Protein AF-A0A158HM25-F1 (afdb_monomer)

Nearest PDB structures (foldseek):
  4nle-assembly1_A-2  TM=6.225E-01  e=5.958E+00  Mycolicibacterium smegmatis MC2 155
  2j91-assembly1_B  TM=6.188E-01  e=5.958E+00  Homo sapiens
  4ffx-assembly1_B  TM=5.850E-01  e=6.762E+00  Homo sapiens
  7kyp-assembly4_N  TM=5.249E-01  e=8.713E+00  Streptococcus pneumoniae D39

Solvent-accessible surface area (backbone atoms only — not comparable to full-atom values): 4385 Å² total; per-residue (Å²): 116,71,64,62,49,49,52,51,40,56,50,37,42,74,78,30,70,68,47,36,51,50,35,51,52,36,48,72,68,69,47,59,68,69,57,31,50,53,52,42,37,52,55,49,51,50,51,51,51,50,31,67,73,62,76,47,81,90,53,72,67,65,64,56,54,72,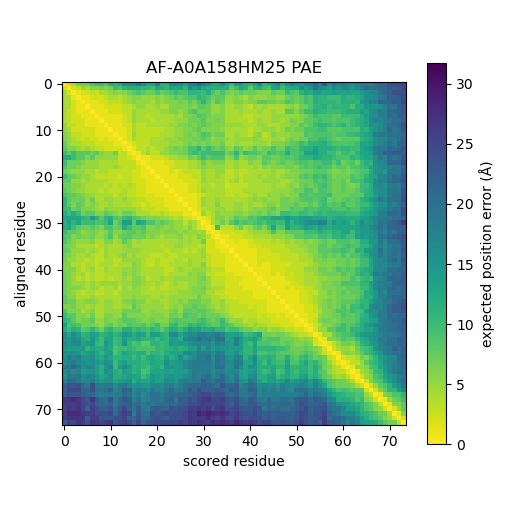75,49,85,76,79,79,85,130

Mean predicted aligned error: 9.56 Å

Organism: Caballeronia sordidicola (NCBI:txid196367)

Secondary structure (DSSP, 8-state):
-HHHHHHHHHHHHHH-HHHHHHHHHHHHTT--HHHHHHHHHHHHHHHHHHHHHHT----HHHHHHTTSPPPPP-

Foldseek 3Di:
DVVVLLVVLVVCCVVAVLLVVQLVVCVVVVHDSVVSSVVSSVLVVVQVVVCVVVVDDDDSVVSVCVPDPDDDDD

Structure (mmCIF, N/CA/C/O backbone):
data_AF-A0A158HM25-F1
#
_entry.id   AF-A0A158HM25-F1
#
loop_
_atom_site.group_PDB
_atom_site.id
_atom_site.type_symbol
_atom_site.label_atom_id
_atom_site.label_alt_id
_atom_site.label_comp_id
_atom_site.label_asym_id
_atom_site.label_entity_id
_atom_site.label_seq_id
_atom_site.pdbx_PDB_ins_code
_atom_site.Cartn_x
_atom_site.Cartn_y
_atom_site.Cartn_z
_atom_site.occupancy
_atom_site.B_iso_or_equiv
_atom_site.auth_seq_id
_atom_site.auth_comp_id
_atom_site.auth_asym_id
_atom_site.auth_atom_id
_atom_site.pdbx_PDB_model_num
ATOM 1 N N . MET A 1 1 ? 14.455 9.280 4.158 1.00 58.69 1 MET A N 1
ATOM 2 C CA . MET A 1 1 ? 14.253 7.860 3.763 1.00 58.69 1 MET A CA 1
ATOM 3 C C . MET A 1 1 ? 12.822 7.338 3.990 1.00 58.69 1 MET A C 1
ATOM 5 O O . MET A 1 1 ? 12.308 6.665 3.107 1.00 58.69 1 MET A O 1
ATOM 9 N N . ARG A 1 2 ? 12.117 7.669 5.092 1.00 63.06 2 ARG A N 1
ATOM 10 C CA . ARG A 1 2 ? 10.716 7.223 5.326 1.00 63.06 2 ARG A CA 1
ATOM 11 C C . ARG A 1 2 ? 9.695 7.753 4.301 1.00 63.06 2 ARG A C 1
ATOM 13 O O . ARG A 1 2 ? 8.778 7.026 3.932 1.00 63.06 2 ARG A O 1
ATOM 20 N N . SER A 1 3 ? 9.879 8.980 3.811 1.00 74.31 3 SER A N 1
ATOM 21 C CA . SER A 1 3 ? 8.964 9.632 2.859 1.00 74.31 3 SER A CA 1
ATOM 22 C C . SER A 1 3 ? 8.968 8.988 1.469 1.00 74.31 3 SER A C 1
ATOM 24 O O . SER A 1 3 ? 7.909 8.821 0.878 1.00 74.31 3 SER A O 1
ATOM 26 N N . ALA A 1 4 ? 10.133 8.557 0.972 1.00 77.19 4 ALA A N 1
ATOM 27 C CA . ALA A 1 4 ? 10.246 7.879 -0.323 1.00 77.19 4 ALA A CA 1
ATOM 28 C C . ALA A 1 4 ? 9.496 6.539 -0.324 1.00 77.19 4 ALA A C 1
ATOM 30 O O . ALA A 1 4 ? 8.683 6.275 -1.204 1.00 77.19 4 ALA A O 1
ATOM 31 N N . ILE A 1 5 ? 9.690 5.730 0.722 1.00 74.94 5 ILE A N 1
ATOM 32 C CA . ILE A 1 5 ? 8.955 4.474 0.902 1.00 74.94 5 ILE A CA 1
ATOM 33 C C . ILE A 1 5 ? 7.462 4.719 1.162 1.00 74.94 5 ILE A C 1
ATOM 35 O O . ILE A 1 5 ? 6.632 3.927 0.719 1.00 74.94 5 ILE A O 1
ATOM 39 N N . TYR A 1 6 ? 7.091 5.823 1.816 1.00 77.44 6 TYR A N 1
ATOM 40 C CA . TYR A 1 6 ? 5.686 6.202 1.976 1.00 77.44 6 TYR A CA 1
ATOM 41 C C . TYR A 1 6 ? 5.033 6.489 0.625 1.00 77.44 6 TYR A C 1
ATOM 43 O O . TYR A 1 6 ? 4.017 5.875 0.305 1.00 77.44 6 TYR A O 1
ATOM 51 N N . MET A 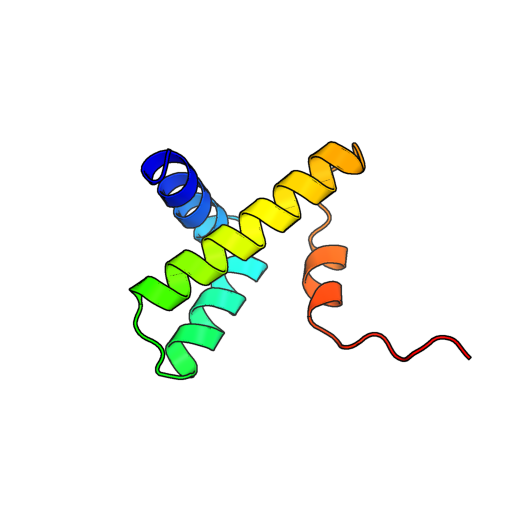1 7 ? 5.659 7.326 -0.203 1.00 78.62 7 MET A N 1
ATOM 52 C CA . MET A 1 7 ? 5.168 7.625 -1.549 1.00 78.62 7 MET A CA 1
ATOM 53 C C . MET A 1 7 ? 5.151 6.380 -2.439 1.00 78.62 7 MET A C 1
ATOM 55 O O . MET A 1 7 ? 4.144 6.122 -3.091 1.00 78.62 7 MET A O 1
ATOM 59 N N . ALA A 1 8 ? 6.183 5.534 -2.379 1.00 78.56 8 ALA A N 1
ATOM 60 C CA . ALA A 1 8 ? 6.194 4.254 -3.085 1.00 78.56 8 ALA A CA 1
ATOM 61 C C . ALA A 1 8 ? 5.036 3.342 -2.647 1.00 78.56 8 ALA A C 1
ATOM 63 O O . ALA A 1 8 ? 4.413 2.691 -3.481 1.00 78.56 8 ALA A O 1
ATOM 64 N N . THR A 1 9 ? 4.696 3.328 -1.354 1.00 78.44 9 THR A N 1
ATOM 65 C CA . THR A 1 9 ? 3.567 2.542 -0.836 1.00 78.44 9 THR A CA 1
ATOM 66 C C . THR A 1 9 ? 2.230 3.097 -1.314 1.00 78.44 9 THR A C 1
ATOM 68 O O . THR A 1 9 ? 1.370 2.317 -1.706 1.00 78.44 9 THR A O 1
ATOM 71 N N . ILE A 1 10 ? 2.053 4.421 -1.344 1.00 79.94 10 ILE A N 1
ATOM 72 C CA . ILE A 1 10 ? 0.842 5.069 -1.878 1.00 79.94 10 ILE A CA 1
ATOM 73 C C . ILE A 1 10 ? 0.668 4.737 -3.368 1.00 79.94 10 ILE A C 1
ATOM 75 O O . ILE A 1 10 ? -0.419 4.346 -3.795 1.00 79.94 10 ILE A O 1
ATOM 79 N N . VAL A 1 11 ? 1.744 4.834 -4.152 1.00 80.00 11 VAL A N 1
ATOM 80 C CA . VAL A 1 11 ? 1.752 4.478 -5.578 1.00 80.00 11 VAL A CA 1
ATOM 81 C C . VAL A 1 11 ? 1.435 2.993 -5.752 1.00 80.00 11 VAL A C 1
ATOM 83 O O . VAL A 1 11 ? 0.540 2.637 -6.514 1.00 80.00 11 VAL A O 1
ATOM 86 N N . ALA A 1 12 ? 2.064 2.109 -4.981 1.00 75.94 12 ALA A N 1
ATOM 87 C CA . ALA A 1 12 ? 1.779 0.681 -5.049 1.00 75.94 12 ALA A CA 1
ATOM 88 C C . ALA A 1 12 ? 0.364 0.319 -4.579 1.00 75.94 12 ALA A C 1
ATOM 90 O O . ALA A 1 12 ? -0.208 -0.626 -5.102 1.00 75.94 12 ALA A O 1
ATOM 91 N N . MET A 1 13 ? -0.248 1.062 -3.653 1.00 74.38 13 MET A N 1
ATOM 92 C CA . MET A 1 13 ? -1.665 0.869 -3.321 1.00 74.38 13 MET A CA 1
ATOM 93 C C . MET A 1 13 ? -2.594 1.214 -4.494 1.00 74.38 13 MET A C 1
ATOM 95 O O . MET A 1 13 ? -3.679 0.640 -4.582 1.00 74.38 13 MET A O 1
ATOM 99 N N . ARG A 1 14 ? -2.192 2.138 -5.379 1.00 75.25 14 ARG A N 1
ATOM 100 C CA . ARG A 1 14 ? -2.958 2.508 -6.579 1.00 75.25 14 ARG A CA 1
ATOM 101 C C . ARG A 1 14 ? -2.745 1.538 -7.737 1.00 75.25 14 ARG A C 1
ATOM 103 O O . ARG A 1 14 ? -3.722 1.108 -8.335 1.00 75.25 14 ARG A O 1
ATOM 110 N N . TYR A 1 15 ? -1.496 1.188 -8.031 1.00 70.06 15 TYR A N 1
ATOM 111 C CA . TYR A 1 15 ? -1.151 0.366 -9.197 1.00 70.06 15 TYR A CA 1
ATOM 112 C C . TYR A 1 15 ? -1.160 -1.138 -8.916 1.00 70.06 15 TYR A C 1
ATOM 114 O O . TYR A 1 15 ? -1.282 -1.930 -9.845 1.00 70.06 15 TYR A O 1
ATOM 122 N N . ASN A 1 16 ? -1.025 -1.554 -7.653 1.00 72.25 16 ASN A N 1
ATOM 123 C CA . ASN A 1 16 ? -0.832 -2.955 -7.302 1.00 72.25 16 ASN A CA 1
ATOM 124 C C . ASN A 1 16 ? -1.957 -3.468 -6.378 1.00 72.25 16 ASN A C 1
ATOM 126 O O . ASN A 1 16 ? -1.964 -3.179 -5.171 1.00 72.25 16 ASN A O 1
ATOM 130 N N . PRO A 1 17 ? -2.901 -4.277 -6.898 1.00 74.31 17 PRO A N 1
ATOM 131 C CA . PRO A 1 17 ? -4.036 -4.767 -6.117 1.00 74.31 17 PRO A CA 1
ATOM 132 C C . PRO A 1 17 ? -3.601 -5.632 -4.923 1.00 74.31 17 PRO A C 1
ATOM 134 O O . PRO A 1 17 ? -4.305 -5.681 -3.917 1.00 74.31 17 PRO A O 1
ATOM 137 N N . VAL A 1 18 ? -2.406 -6.237 -4.968 1.00 74.19 18 VAL A N 1
ATOM 138 C CA . VAL A 1 18 ? -1.836 -7.041 -3.871 1.00 74.19 18 VAL A CA 1
ATOM 139 C C . VAL A 1 18 ? -1.586 -6.205 -2.612 1.00 74.19 18 VAL A C 1
ATOM 141 O O . VAL A 1 18 ? -1.898 -6.635 -1.497 1.00 74.19 18 VAL A O 1
ATOM 144 N N . VAL A 1 19 ? -1.035 -4.997 -2.768 1.00 76.56 19 VAL A N 1
ATOM 145 C CA . VAL A 1 19 ? -0.727 -4.108 -1.634 1.00 76.56 19 VAL A CA 1
ATOM 146 C C . VAL A 1 19 ? -2.016 -3.528 -1.062 1.00 76.56 19 VAL A C 1
ATOM 148 O O . VAL A 1 19 ? -2.191 -3.505 0.156 1.00 76.56 19 VAL A O 1
ATOM 151 N N . ARG A 1 20 ? -2.965 -3.153 -1.929 1.00 79.38 20 ARG A N 1
ATOM 152 C CA . ARG A 1 20 ? -4.301 -2.699 -1.522 1.00 79.38 20 ARG A CA 1
ATOM 153 C C . ARG A 1 20 ? -5.067 -3.777 -0.752 1.00 79.38 20 ARG A C 1
ATOM 155 O O . ARG A 1 20 ? -5.620 -3.480 0.305 1.00 79.38 20 ARG A O 1
ATOM 162 N N . ALA A 1 21 ? -5.053 -5.022 -1.228 1.00 81.19 21 ALA A N 1
ATOM 163 C CA . ALA A 1 21 ? -5.692 -6.149 -0.550 1.00 81.19 21 ALA A CA 1
ATOM 164 C C . ALA A 1 21 ? -5.042 -6.438 0.813 1.00 81.19 21 ALA A C 1
ATOM 166 O O . ALA A 1 21 ? -5.739 -6.700 1.792 1.00 81.19 21 ALA A O 1
ATOM 167 N N . CYS A 1 22 ? -3.712 -6.338 0.905 1.00 77.8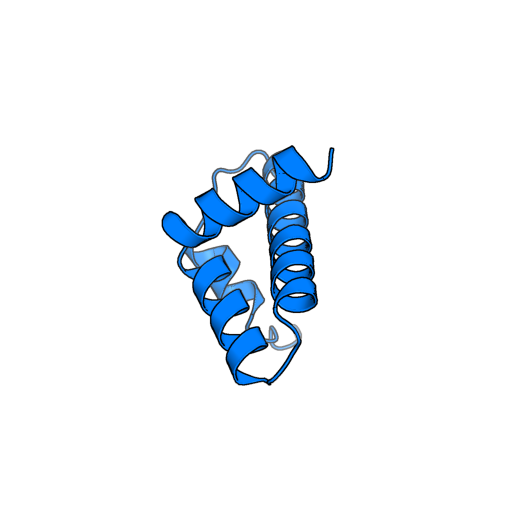1 22 CYS A N 1
ATOM 168 C CA . CYS A 1 22 ? -2.987 -6.472 2.167 1.00 77.81 22 CYS A CA 1
ATOM 169 C C . CYS A 1 22 ? -3.376 -5.364 3.158 1.00 77.81 22 CYS A C 1
ATOM 171 O O . CYS A 1 22 ? -3.727 -5.662 4.299 1.00 77.81 22 CYS A O 1
ATOM 173 N N . TYR A 1 23 ? -3.408 -4.108 2.707 1.00 81.06 23 TYR A N 1
ATOM 174 C CA . TYR A 1 23 ? -3.859 -2.977 3.514 1.00 81.06 23 TYR A CA 1
ATOM 175 C C . TYR A 1 23 ? -5.300 -3.170 4.005 1.00 81.06 23 TYR A C 1
ATOM 177 O O . TYR A 1 23 ? -5.561 -3.068 5.202 1.00 81.06 23 TYR A O 1
ATOM 185 N N . GLN A 1 24 ? -6.227 -3.533 3.114 1.00 82.31 24 GLN A N 1
ATOM 186 C CA . GLN A 1 24 ? -7.624 -3.791 3.470 1.00 82.31 24 GLN A CA 1
ATOM 187 C C . GLN A 1 24 ? -7.779 -4.957 4.450 1.00 82.31 24 GLN A C 1
ATOM 189 O O . GLN A 1 24 ? -8.572 -4.846 5.380 1.00 82.31 24 GLN A O 1
ATOM 194 N N . ARG A 1 25 ? -7.016 -6.048 4.293 1.00 83.00 25 ARG A N 1
ATOM 195 C CA . ARG A 1 25 ? -7.002 -7.165 5.253 1.00 83.00 25 ARG A CA 1
ATOM 196 C C . ARG A 1 25 ? -6.545 -6.710 6.638 1.00 83.00 25 ARG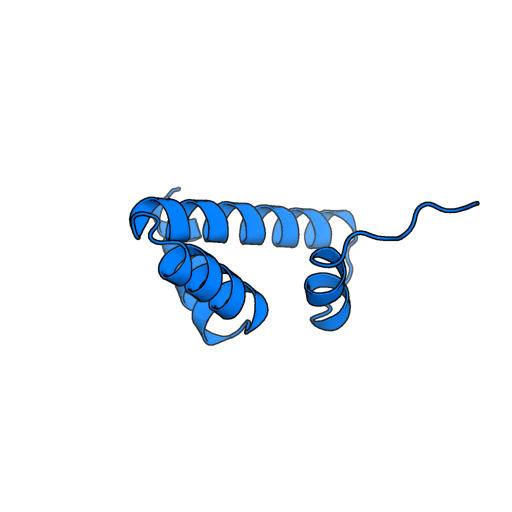 A C 1
ATOM 198 O O . ARG A 1 25 ? -7.181 -7.059 7.625 1.00 83.00 25 ARG A O 1
ATOM 205 N N . LEU A 1 26 ? -5.485 -5.904 6.719 1.00 81.06 26 LEU A N 1
ATOM 206 C CA . LEU A 1 26 ? -4.980 -5.403 8.000 1.00 81.06 26 LEU A CA 1
ATOM 207 C C . LEU A 1 26 ? -5.936 -4.401 8.659 1.00 81.06 26 LEU A C 1
ATOM 209 O O . LEU A 1 26 ? -6.092 -4.433 9.876 1.00 81.06 26 LEU A O 1
ATOM 213 N N . VAL A 1 27 ? -6.591 -3.546 7.870 1.00 82.31 27 VAL A N 1
ATOM 214 C CA . VAL A 1 27 ? -7.611 -2.613 8.372 1.00 82.31 27 VAL A CA 1
ATOM 215 C C . VAL A 1 27 ? -8.862 -3.365 8.832 1.00 82.31 27 VAL A C 1
ATOM 217 O O . VAL A 1 27 ? -9.371 -3.073 9.909 1.00 82.31 27 VAL A O 1
ATOM 220 N N . LYS A 1 28 ? -9.321 -4.377 8.079 1.00 81.88 28 LYS A N 1
ATOM 221 C CA . LYS A 1 28 ? -10.425 -5.260 8.498 1.00 81.88 28 LYS A CA 1
ATOM 222 C C . LYS A 1 28 ? -10.108 -6.025 9.783 1.00 81.88 28 LYS A C 1
ATOM 224 O O . LYS A 1 28 ? -11.006 -6.252 10.577 1.00 81.88 28 LYS A O 1
ATOM 229 N N . ALA A 1 29 ? -8.843 -6.372 10.013 1.00 81.12 29 ALA A N 1
ATOM 230 C CA . ALA A 1 29 ? -8.388 -6.988 11.258 1.00 81.12 29 ALA A CA 1
ATOM 231 C C . ALA A 1 29 ? -8.320 -6.009 12.455 1.00 81.12 29 ALA A C 1
ATOM 233 O O . ALA A 1 29 ? -7.762 -6.361 13.490 1.00 81.12 29 ALA A O 1
ATOM 234 N N . GLY A 1 30 ? -8.814 -4.770 12.318 1.00 81.31 30 GLY A N 1
ATOM 235 C CA . GLY A 1 30 ? -8.879 -3.784 13.403 1.00 81.31 30 GLY A CA 1
ATOM 236 C C . GLY A 1 30 ? -7.533 -3.161 13.785 1.00 81.31 30 GLY A C 1
ATOM 237 O O . GLY A 1 30 ? -7.435 -2.463 14.792 1.00 81.31 30 GLY A O 1
ATOM 238 N N . LYS A 1 31 ? -6.469 -3.395 13.004 1.00 77.62 31 LYS A N 1
ATOM 239 C CA . LYS A 1 31 ? -5.136 -2.871 13.326 1.00 77.62 31 LYS A CA 1
ATOM 240 C C . LYS A 1 31 ? -5.055 -1.363 13.053 1.00 77.62 31 LYS A C 1
ATOM 242 O O . LYS A 1 31 ? -5.627 -0.876 12.074 1.00 77.62 31 LYS A O 1
ATOM 247 N N . PRO A 1 32 ? -4.277 -0.610 13.854 1.00 80.75 32 PRO A N 1
ATOM 248 C CA . PRO A 1 32 ? -4.096 0.818 13.637 1.00 80.75 32 PRO A CA 1
ATOM 249 C C . PRO A 1 32 ? -3.498 1.088 12.250 1.00 80.75 32 PRO A C 1
ATOM 251 O O . PRO A 1 32 ? -2.537 0.439 11.828 1.00 80.75 32 PRO A O 1
ATOM 254 N N . LYS A 1 33 ? -4.041 2.095 11.553 1.00 76.62 33 LYS A N 1
ATOM 255 C CA . LYS A 1 33 ? -3.682 2.455 10.165 1.00 76.62 33 LYS A CA 1
ATOM 256 C C . LYS A 1 33 ? -2.170 2.625 9.963 1.00 76.62 33 LYS A C 1
ATOM 258 O O . LYS A 1 33 ? -1.635 2.218 8.936 1.00 76.62 33 LYS A O 1
ATOM 263 N N . LYS A 1 34 ? -1.458 3.149 10.970 1.00 78.31 34 LYS A N 1
ATOM 264 C CA . LYS A 1 34 ? 0.010 3.274 10.955 1.00 78.31 34 LYS A CA 1
ATOM 265 C C . LYS A 1 34 ? 0.714 1.918 10.806 1.00 78.31 34 LYS A C 1
ATOM 267 O O . LYS A 1 34 ? 1.637 1.806 10.006 1.00 78.31 34 LYS A O 1
ATOM 272 N N . VAL A 1 35 ? 0.258 0.883 11.512 1.00 81.12 35 VAL A N 1
ATOM 273 C CA . VAL A 1 35 ? 0.823 -0.476 11.417 1.00 81.12 35 VAL A CA 1
ATOM 274 C C . VAL A 1 35 ? 0.496 -1.103 10.065 1.00 81.12 35 VAL A C 1
ATOM 276 O O . VAL A 1 35 ? 1.357 -1.750 9.475 1.00 81.12 35 VAL A O 1
ATOM 279 N N . ALA A 1 36 ? -0.703 -0.857 9.530 1.00 81.25 36 ALA A N 1
ATOM 280 C CA . ALA A 1 36 ? -1.070 -1.323 8.195 1.00 81.25 36 ALA A CA 1
ATOM 281 C C . ALA A 1 36 ? -0.155 -0.735 7.106 1.00 81.25 36 ALA A C 1
ATOM 283 O O . ALA A 1 36 ? 0.312 -1.468 6.234 1.00 81.25 36 ALA A O 1
ATOM 284 N N . ILE A 1 37 ? 0.169 0.559 7.195 1.00 81.25 37 ILE A N 1
ATOM 285 C CA . ILE A 1 37 ? 1.099 1.226 6.272 1.00 81.25 37 ILE A CA 1
ATOM 286 C C . ILE A 1 37 ? 2.515 0.662 6.427 1.00 81.25 37 ILE A C 1
ATOM 288 O O . ILE A 1 37 ? 3.127 0.299 5.428 1.00 81.25 37 ILE A O 1
ATOM 292 N N . VAL A 1 38 ? 3.024 0.519 7.657 1.00 82.81 38 VAL A N 1
ATOM 293 C CA . VAL A 1 38 ? 4.372 -0.031 7.906 1.00 82.81 38 VAL A CA 1
ATOM 294 C C . VAL A 1 38 ? 4.495 -1.483 7.419 1.00 82.81 38 VAL A C 1
ATOM 296 O O . VAL A 1 38 ? 5.512 -1.854 6.835 1.00 82.81 38 V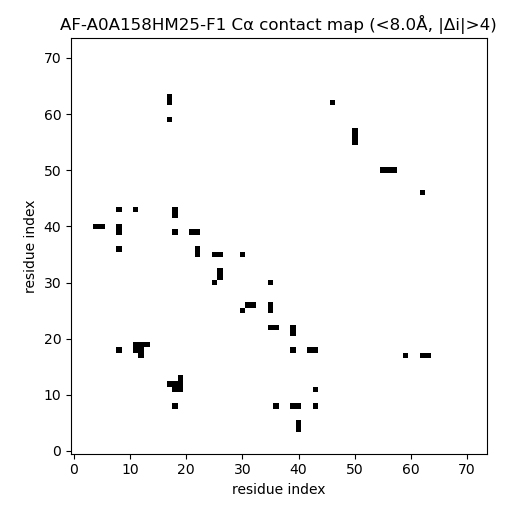AL A O 1
ATOM 299 N N . ALA A 1 39 ? 3.454 -2.302 7.581 1.00 82.12 39 ALA A N 1
ATOM 300 C CA . ALA A 1 39 ? 3.420 -3.658 7.039 1.00 82.12 39 ALA A CA 1
ATOM 301 C C . ALA A 1 39 ? 3.415 -3.667 5.500 1.00 82.12 39 ALA A C 1
ATOM 303 O O . ALA A 1 39 ? 4.150 -4.447 4.891 1.00 82.12 39 ALA A O 1
ATOM 304 N N . CYS A 1 40 ? 2.649 -2.770 4.867 1.00 80.19 40 CYS A N 1
ATOM 305 C CA . CYS A 1 40 ? 2.643 -2.612 3.410 1.00 80.19 40 CYS A CA 1
ATOM 306 C C . CYS A 1 40 ? 4.008 -2.152 2.881 1.00 80.19 40 CYS A C 1
ATOM 308 O O . CYS A 1 40 ? 4.497 -2.719 1.908 1.00 80.19 40 CYS A O 1
ATOM 310 N N . MET A 1 41 ? 4.657 -1.200 3.559 1.00 83.75 41 MET A N 1
ATOM 311 C CA . MET A 1 41 ? 6.017 -0.752 3.243 1.00 83.75 41 MET A CA 1
ATOM 312 C C . MET A 1 41 ? 7.006 -1.918 3.275 1.00 83.75 41 MET A C 1
ATOM 314 O O . MET A 1 41 ? 7.789 -2.094 2.346 1.00 83.75 41 MET A O 1
ATOM 318 N N . ARG A 1 42 ? 6.952 -2.75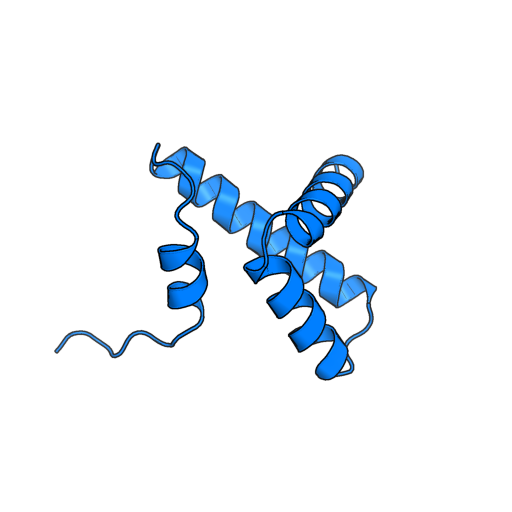1 4.324 1.00 82.81 42 ARG A N 1
ATOM 319 C CA . ARG A 1 42 ? 7.839 -3.912 4.459 1.00 82.81 42 ARG A CA 1
ATOM 320 C C . ARG A 1 42 ? 7.584 -4.948 3.363 1.00 82.81 42 ARG A C 1
ATOM 322 O O . ARG A 1 42 ? 8.539 -5.451 2.782 1.00 82.81 42 ARG A O 1
ATOM 329 N N . LYS A 1 43 ? 6.315 -5.221 3.032 1.00 80.00 43 LYS A N 1
ATOM 330 C CA . LYS A 1 43 ? 5.933 -6.109 1.918 1.00 80.00 43 LYS A CA 1
ATOM 331 C C . LYS A 1 43 ? 6.506 -5.599 0.588 1.00 80.00 43 LYS A C 1
ATOM 333 O O . LYS A 1 43 ? 7.074 -6.380 -0.167 1.00 80.00 43 LYS A O 1
ATOM 338 N N . LEU A 1 44 ? 6.401 -4.295 0.335 1.00 79.00 44 LEU A N 1
ATOM 339 C CA . LEU A 1 44 ? 6.887 -3.639 -0.881 1.00 79.00 44 LEU A CA 1
ATOM 340 C C . LEU A 1 44 ? 8.414 -3.657 -0.979 1.00 79.00 44 LEU A C 1
ATOM 342 O O . LEU A 1 44 ? 8.955 -3.953 -2.038 1.00 79.00 44 LEU A O 1
ATOM 346 N N . LEU A 1 45 ? 9.109 -3.414 0.132 1.00 81.69 45 LEU A N 1
ATOM 347 C CA . LEU A 1 45 ? 10.566 -3.487 0.182 1.00 81.69 45 LEU A CA 1
ATOM 348 C C . LEU A 1 45 ? 11.069 -4.902 -0.133 1.00 81.69 45 LEU A C 1
ATOM 350 O O . LEU A 1 45 ? 12.010 -5.057 -0.901 1.00 81.69 45 LEU A O 1
ATOM 354 N N . ILE A 1 46 ? 10.423 -5.936 0.420 1.00 82.88 46 ILE A N 1
ATOM 355 C CA . ILE A 1 46 ? 10.772 -7.341 0.151 1.00 82.88 46 ILE A CA 1
ATOM 356 C C . ILE A 1 46 ? 10.580 -7.665 -1.330 1.00 82.88 46 ILE A C 1
ATOM 358 O O . ILE A 1 46 ? 11.453 -8.268 -1.944 1.00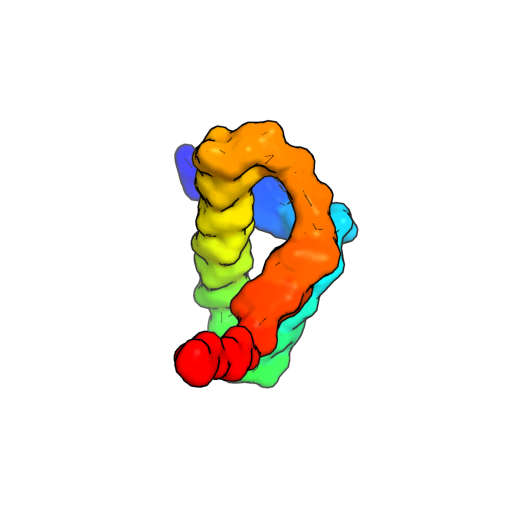 82.88 46 ILE A O 1
ATOM 362 N N . ILE A 1 47 ? 9.461 -7.225 -1.903 1.00 76.00 47 ILE A N 1
ATOM 363 C CA . ILE A 1 47 ? 9.158 -7.352 -3.330 1.00 76.00 47 ILE A CA 1
ATOM 364 C C . ILE A 1 47 ? 10.253 -6.696 -4.176 1.00 76.00 47 ILE A C 1
ATOM 366 O O . ILE A 1 47 ? 10.797 -7.319 -5.083 1.00 76.00 47 ILE A O 1
ATOM 370 N N . MET A 1 48 ? 10.609 -5.455 -3.854 1.00 76.31 48 MET A N 1
ATOM 371 C CA . MET A 1 48 ? 11.612 -4.692 -4.587 1.00 76.31 48 MET A CA 1
ATOM 372 C C . MET A 1 48 ? 12.996 -5.333 -4.475 1.00 76.31 48 MET A C 1
ATOM 374 O O . MET A 1 48 ? 13.677 -5.510 -5.480 1.00 76.31 48 MET A O 1
ATOM 378 N N . ASN A 1 49 ? 13.367 -5.788 -3.280 1.00 81.00 49 ASN A N 1
ATOM 379 C CA . ASN A 1 49 ? 14.609 -6.513 -3.052 1.00 81.00 49 ASN A CA 1
ATOM 380 C C . ASN A 1 49 ? 14.645 -7.852 -3.811 1.00 81.00 49 ASN A C 1
ATOM 382 O O . ASN A 1 49 ? 15.671 -8.215 -4.379 1.00 81.00 49 ASN A O 1
ATOM 386 N N . ALA A 1 50 ? 13.522 -8.573 -3.872 1.00 78.38 50 ALA A N 1
ATOM 387 C CA . ALA A 1 50 ? 13.408 -9.811 -4.636 1.00 78.38 50 ALA A CA 1
ATOM 388 C C . ALA A 1 50 ? 13.526 -9.573 -6.151 1.00 78.38 50 ALA A C 1
ATOM 390 O O . ALA A 1 50 ? 14.186 -10.361 -6.826 1.00 78.38 50 ALA A O 1
ATOM 391 N N . MET A 1 51 ? 12.953 -8.484 -6.677 1.00 73.94 51 MET A N 1
ATOM 392 C CA . MET A 1 51 ? 13.093 -8.093 -8.088 1.00 73.94 51 MET A CA 1
ATOM 393 C C . MET A 1 51 ? 14.537 -7.736 -8.435 1.00 73.94 51 MET A C 1
ATOM 395 O O . MET A 1 51 ? 15.078 -8.265 -9.401 1.00 73.94 51 MET A O 1
ATOM 399 N N . VAL A 1 52 ? 15.191 -6.908 -7.613 1.00 79.25 52 VAL A N 1
ATOM 400 C CA . VAL A 1 52 ? 16.599 -6.525 -7.810 1.00 79.25 52 VAL A CA 1
ATOM 401 C C . VAL A 1 52 ? 17.505 -7.755 -7.768 1.00 79.25 52 VAL A C 1
ATOM 403 O O . VAL A 1 52 ? 18.362 -7.922 -8.633 1.00 79.25 52 VAL A O 1
ATOM 406 N N . LYS A 1 53 ? 17.280 -8.660 -6.808 1.00 75.69 53 LYS A N 1
ATOM 407 C CA . LYS A 1 53 ? 18.059 -9.896 -6.677 1.00 75.69 53 LYS A CA 1
ATOM 408 C C . LYS A 1 53 ? 17.815 -10.879 -7.823 1.00 75.69 53 LYS A C 1
ATOM 410 O O . LYS A 1 53 ? 18.749 -11.553 -8.242 1.00 75.69 53 LYS A O 1
ATOM 415 N N . SER A 1 54 ? 16.585 -10.960 -8.329 1.00 73.69 54 SER A N 1
ATOM 416 C CA . SER A 1 54 ? 16.223 -11.901 -9.398 1.00 73.69 54 SER A CA 1
ATOM 417 C C . SER A 1 54 ? 16.459 -11.341 -10.805 1.00 73.69 54 SER A C 1
ATOM 419 O O . SER A 1 54 ? 16.414 -12.112 -11.754 1.00 73.69 54 SER A O 1
ATOM 421 N N . ARG A 1 55 ? 16.679 -10.022 -10.959 1.00 70.62 55 ARG A N 1
ATOM 422 C CA . ARG A 1 55 ? 16.690 -9.288 -12.247 1.00 70.62 55 ARG A CA 1
ATOM 423 C C . ARG A 1 55 ? 15.507 -9.633 -13.162 1.00 70.62 55 ARG A C 1
ATOM 425 O O . ARG A 1 55 ? 15.617 -9.538 -14.379 1.00 70.62 55 ARG A O 1
ATOM 432 N N . GLN A 1 56 ? 14.386 -10.048 -12.579 1.00 66.06 56 GL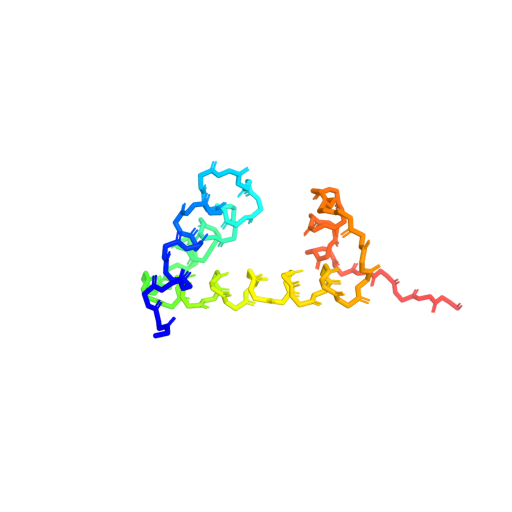N A N 1
ATOM 433 C CA . GLN A 1 56 ? 13.179 -10.403 -13.316 1.00 66.06 56 GLN A CA 1
ATOM 434 C C . GLN A 1 56 ? 12.113 -9.327 -13.101 1.00 66.06 56 GLN A C 1
ATOM 436 O O . GLN A 1 56 ? 12.024 -8.778 -11.993 1.00 66.06 56 GLN A O 1
ATOM 441 N N . PRO A 1 57 ? 11.321 -9.007 -14.138 1.00 62.44 57 PRO A N 1
ATOM 442 C CA . PRO A 1 57 ? 10.235 -8.048 -14.025 1.00 62.44 57 PRO A CA 1
ATOM 443 C C . PRO A 1 57 ? 9.169 -8.519 -13.024 1.00 62.44 57 PRO A C 1
ATOM 445 O O . PRO A 1 57 ? 9.072 -9.693 -12.665 1.00 62.44 57 PRO A O 1
ATOM 448 N N . TRP A 1 58 ? 8.390 -7.561 -12.524 1.00 64.44 58 TRP A N 1
ATOM 449 C CA . TRP A 1 58 ? 7.327 -7.802 -11.553 1.00 64.44 58 TRP A CA 1
ATOM 450 C C . TRP A 1 58 ? 6.227 -8.709 -12.126 1.00 64.44 58 TRP A C 1
ATOM 452 O O . TRP A 1 58 ? 5.500 -8.303 -13.030 1.00 64.44 58 TRP A O 1
ATOM 462 N N . ASP A 1 59 ? 6.049 -9.886 -11.524 1.00 67.06 59 ASP A N 1
ATOM 463 C CA . ASP A 1 59 ? 4.949 -10.808 -11.815 1.00 67.06 59 ASP A CA 1
ATOM 464 C C . ASP A 1 59 ? 3.860 -10.726 -10.737 1.00 67.06 59 ASP A C 1
ATOM 466 O O . ASP A 1 59 ? 4.034 -11.174 -9.597 1.00 67.06 59 ASP A O 1
ATOM 470 N N . ILE A 1 60 ? 2.700 -10.176 -11.108 1.00 61.47 60 ILE A N 1
ATOM 471 C CA . ILE A 1 60 ? 1.533 -10.026 -10.220 1.00 61.47 60 ILE A CA 1
ATOM 472 C C . ILE A 1 60 ? 1.068 -11.400 -9.703 1.00 61.47 60 ILE A C 1
ATOM 474 O O . ILE A 1 60 ? 0.726 -11.533 -8.528 1.00 61.47 60 ILE A O 1
ATOM 478 N N . GLN A 1 61 ? 1.128 -12.429 -10.556 1.00 59.28 61 GLN A N 1
ATOM 479 C CA . GLN A 1 61 ? 0.799 -13.823 -10.235 1.00 59.28 61 GLN A CA 1
ATOM 480 C C . GLN A 1 61 ? 1.654 -14.360 -9.079 1.00 59.28 61 GLN A C 1
ATOM 482 O O . GLN A 1 61 ? 1.123 -14.800 -8.061 1.00 59.28 61 GLN A O 1
ATOM 487 N N . LYS A 1 62 ? 2.984 -14.230 -9.166 1.00 61.12 62 LYS A N 1
ATOM 488 C CA . LYS A 1 62 ? 3.916 -14.766 -8.160 1.00 61.12 62 LYS A CA 1
ATOM 489 C C . LYS A 1 62 ? 3.745 -14.093 -6.787 1.00 61.12 62 LYS A C 1
ATOM 491 O O . LYS A 1 62 ? 3.910 -14.729 -5.746 1.00 61.12 62 LYS A O 1
ATOM 496 N N . ALA A 1 63 ? 3.358 -12.818 -6.770 1.00 59.03 63 ALA A N 1
ATOM 497 C CA . ALA A 1 63 ? 3.119 -12.058 -5.545 1.00 59.03 63 ALA A CA 1
ATOM 498 C C . ALA A 1 63 ? 1.792 -12.383 -4.835 1.00 59.03 63 ALA A C 1
ATOM 500 O O . ALA A 1 63 ? 1.700 -12.219 -3.613 1.00 59.03 63 ALA A O 1
ATOM 501 N N . ILE A 1 64 ? 0.777 -12.835 -5.579 1.00 57.88 64 ILE A N 1
ATOM 502 C CA . ILE A 1 64 ? -0.489 -13.335 -5.025 1.00 57.88 64 ILE A CA 1
ATOM 503 C C . ILE A 1 64 ? -0.256 -14.721 -4.404 1.00 57.88 64 ILE A C 1
ATOM 505 O O . ILE A 1 64 ? -0.659 -14.952 -3.261 1.00 57.88 64 ILE A O 1
ATOM 509 N N . SER A 1 65 ? 0.486 -15.596 -5.090 1.00 48.66 65 SER A N 1
ATOM 510 C CA . SER A 1 65 ? 0.773 -16.970 -4.647 1.00 48.66 65 SER A CA 1
ATOM 511 C C . SER A 1 65 ? 1.607 -17.048 -3.363 1.00 48.66 65 SER A C 1
ATOM 513 O O . SER A 1 65 ? 1.412 -17.961 -2.572 1.00 48.66 65 SER A O 1
ATOM 515 N N . VAL A 1 66 ? 2.459 -16.052 -3.077 1.00 55.38 66 VAL A N 1
ATOM 516 C CA . VAL A 1 66 ? 3.230 -15.972 -1.812 1.00 55.38 66 VAL A CA 1
ATOM 517 C C . VAL A 1 66 ? 2.350 -15.798 -0.562 1.00 55.38 66 VAL A C 1
ATOM 519 O O . VAL A 1 66 ? 2.835 -15.900 0.563 1.00 55.38 66 VAL A O 1
ATOM 522 N N . SER A 1 67 ? 1.058 -15.499 -0.735 1.00 45.78 67 SER A N 1
ATOM 523 C CA . SER A 1 67 ? 0.092 -15.412 0.366 1.00 45.78 67 SER A CA 1
ATOM 524 C C . SER A 1 67 ? -0.700 -16.698 0.630 1.00 45.78 67 SER A C 1
ATOM 526 O O . SER A 1 67 ? -1.482 -16.718 1.580 1.00 45.78 67 SER A O 1
ATOM 528 N N . ALA A 1 68 ? -0.480 -17.759 -0.152 1.00 43.94 68 ALA A N 1
ATOM 529 C CA . ALA A 1 68 ? -0.914 -19.110 0.184 1.00 43.94 68 ALA A CA 1
ATOM 530 C C . ALA A 1 68 ? 0.249 -19.847 0.876 1.00 43.94 68 ALA A C 1
ATOM 532 O O . ALA A 1 68 ? 1.391 -19.713 0.425 1.00 43.94 68 ALA A O 1
ATOM 533 N N . PRO A 1 69 ? 0.011 -20.615 1.955 1.00 41.53 69 PRO A N 1
ATOM 534 C CA . PRO A 1 69 ? 1.022 -21.543 2.434 1.00 41.53 69 PRO A CA 1
ATOM 535 C C . PRO A 1 69 ? 1.275 -22.541 1.302 1.00 41.53 69 PRO A C 1
ATOM 537 O O . PRO A 1 69 ? 0.363 -23.255 0.892 1.00 41.53 69 PRO A O 1
ATOM 540 N N . SER A 1 70 ? 2.494 -22.553 0.761 1.00 44.56 70 SER A N 1
ATOM 541 C CA . SER A 1 70 ? 2.930 -23.642 -0.111 1.00 44.56 70 SER A CA 1
ATOM 542 C C . SER A 1 70 ? 2.780 -24.950 0.675 1.00 44.56 70 SER A C 1
ATOM 544 O O . SER A 1 70 ? 3.297 -25.012 1.795 1.00 44.56 70 SER A O 1
ATOM 546 N N . PRO A 1 71 ? 2.114 -25.990 0.142 1.00 45.56 71 PRO A N 1
ATOM 547 C CA . PRO A 1 71 ? 2.237 -27.324 0.704 1.00 45.56 71 PRO A CA 1
ATOM 548 C C . PRO A 1 71 ? 3.709 -27.723 0.597 1.00 45.56 71 PRO A C 1
ATOM 550 O O . PRO A 1 71 ? 4.359 -27.448 -0.417 1.00 45.56 71 PRO A O 1
ATOM 553 N N . ALA A 1 72 ? 4.242 -28.292 1.674 1.00 49.50 72 ALA A N 1
ATOM 554 C CA . ALA A 1 72 ? 5.602 -28.800 1.729 1.00 49.50 72 ALA A CA 1
ATOM 555 C C . ALA A 1 72 ? 5.863 -29.771 0.559 1.00 49.50 72 ALA A C 1
ATOM 557 O O . ALA A 1 72 ? 4.969 -30.553 0.216 1.00 49.50 72 ALA A O 1
ATOM 558 N N . PRO A 1 73 ? 7.05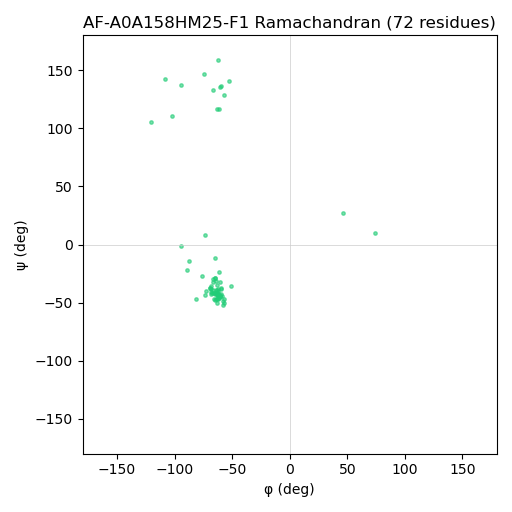5 -29.739 -0.062 1.00 57.09 73 PRO A N 1
ATOM 559 C CA . PRO A 1 73 ? 7.444 -30.783 -0.994 1.00 57.09 73 PRO A CA 1
ATOM 560 C C . PRO A 1 73 ? 7.605 -32.092 -0.210 1.00 57.09 73 PRO A C 1
ATOM 562 O O . PRO A 1 73 ? 8.175 -32.098 0.882 1.00 57.09 73 PRO A O 1
ATOM 565 N N . ARG A 1 74 ? 7.025 -33.163 -0.755 1.00 46.25 74 ARG A N 1
ATOM 566 C CA . ARG A 1 74 ? 7.226 -34.544 -0.309 1.00 46.25 74 ARG A CA 1
ATOM 567 C C . ARG A 1 74 ? 8.656 -34.982 -0.612 1.00 46.25 74 ARG A C 1
ATOM 569 O O . ARG A 1 74 ? 9.164 -34.549 -1.671 1.00 46.25 74 ARG A O 1
#

Sequence (74 aa):
MRSAIYMATIVAMRYNPVVRACYQRLVKAGKPKKVAIVACMRKLLIIMNAMVKSRQPWDIQKAISVSAPSPAPR

InterPro domains:
  IPR047650 Transposase IS110-like [PTHR33055] (2-62)

Radius of gyration: 13.25 Å; Cα contacts (8 Å, |Δi|>4): 34; chains: 1; bounding box: 28×44×28 Å

pLDDT: mean 71.9, std 11.71, range [41.53, 83.75]